Protein AF-A0A1E5PHD8-F1 (afdb_monomer_lite)

Organism: NCBI:txid285458

Secondary structure (DSSP, 8-state):
--------------PPPPP-------------HHHHHHHHHHHHHHHHHSPPPP-SSS-EEEEETTTEEEEEEE-TTS-TT-SSEEEEEE-TTT--B-SS-EEE-GGGEEEE--GGGGGGSTTTTT-PPPTT---SSPPPS------------

Foldseek 3Di:
DDDDDDDDDDDDPDDDDDDPPDDDPPPPPPCDPVNVVVVLVVVLVVCQVDPAAQQLDAWFFFDAPDQATFTWAFDPPDDSPDAQTWTFTAQPPPRHTLDDTARAGPLRGSHHDDPSNNCRHCVVVVHRRDPPDHRNDHDPPDPPDPPDPDDDD

pLDDT: mean 79.25, std 20.1, range [32.31, 98.06]

Structure (mmCIF, N/CA/C/O backbone):
data_AF-A0A1E5PHD8-F1
#
_entry.id   AF-A0A1E5PHD8-F1
#
loop_
_atom_site.group_PDB
_atom_site.id
_atom_site.type_symbol
_atom_site.label_atom_id
_atom_site.label_alt_id
_atom_site.label_comp_id
_atom_site.label_asym_id
_atom_site.label_entity_id
_atom_site.label_seq_id
_atom_site.pdbx_PDB_ins_code
_atom_site.Cartn_x
_atom_site.Cartn_y
_atom_site.Cartn_z
_atom_site.occupancy
_atom_site.B_i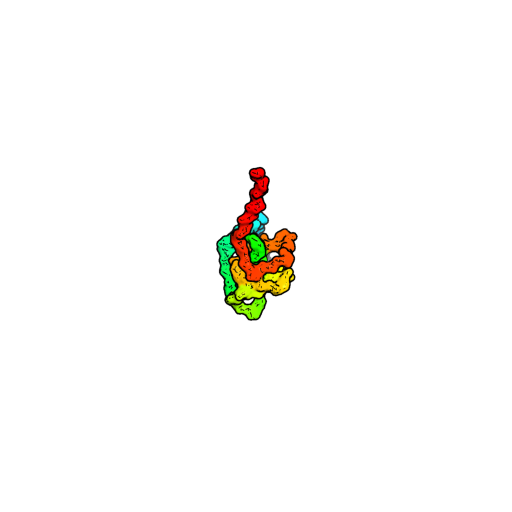so_or_equiv
_atom_site.auth_seq_id
_atom_site.auth_comp_id
_atom_site.auth_asym_id
_atom_site.auth_atom_id
_atom_site.pdbx_PDB_model_num
ATOM 1 N N . MET A 1 1 ? 60.946 84.237 -23.257 1.00 32.31 1 MET A N 1
ATOM 2 C CA . MET A 1 1 ? 60.895 84.782 -21.877 1.00 32.31 1 MET A CA 1
ATOM 3 C C . MET A 1 1 ? 59.443 84.711 -21.398 1.00 32.31 1 MET A C 1
ATOM 5 O O . MET A 1 1 ? 58.617 85.071 -22.224 1.00 32.31 1 MET A O 1
ATOM 9 N N . PRO A 1 2 ? 59.081 84.382 -20.139 1.00 50.69 2 PRO A N 1
ATOM 10 C CA . PRO A 1 2 ? 59.754 83.591 -19.100 1.00 50.69 2 PRO A CA 1
ATOM 11 C C . PRO A 1 2 ? 58.831 82.556 -18.368 1.00 50.69 2 PRO A C 1
ATOM 13 O O . PRO A 1 2 ? 57.614 82.623 -18.431 1.00 50.69 2 PRO A O 1
ATOM 16 N N . ARG A 1 3 ? 59.481 81.632 -17.639 1.00 42.28 3 ARG A N 1
ATOM 17 C CA . ARG A 1 3 ? 59.224 81.130 -16.261 1.00 42.28 3 ARG A CA 1
ATOM 18 C C . ARG A 1 3 ? 57.816 80.705 -15.783 1.00 42.28 3 ARG A C 1
ATOM 20 O O . ARG A 1 3 ? 56.957 81.543 -15.560 1.00 42.28 3 ARG A O 1
ATOM 27 N N . GLY A 1 4 ? 57.776 79.480 -15.242 1.00 34.88 4 GLY A N 1
ATOM 28 C CA . GLY A 1 4 ? 57.583 79.303 -13.792 1.00 34.88 4 GLY A CA 1
ATOM 29 C C . GLY A 1 4 ? 56.432 78.397 -13.343 1.00 34.88 4 GLY A C 1
ATOM 30 O O . GLY A 1 4 ? 55.321 78.514 -13.837 1.00 34.88 4 GLY A O 1
ATOM 31 N N . GLY A 1 5 ? 56.698 77.571 -12.322 1.00 40.06 5 GLY A N 1
ATOM 32 C CA . GLY A 1 5 ? 55.678 77.190 -11.336 1.00 40.06 5 GLY A CA 1
ATOM 33 C C . GLY A 1 5 ? 55.472 75.697 -11.091 1.00 40.06 5 GLY A C 1
ATOM 34 O O . GLY A 1 5 ? 54.541 75.109 -11.623 1.00 40.06 5 GLY A O 1
ATOM 35 N N . LEU A 1 6 ? 56.288 75.115 -10.205 1.00 48.03 6 LEU A N 1
ATOM 36 C CA . LEU A 1 6 ? 55.945 73.913 -9.435 1.00 48.03 6 LEU A CA 1
ATOM 37 C C . LEU A 1 6 ? 54.625 74.125 -8.672 1.00 48.03 6 LEU A C 1
ATOM 39 O O . LEU A 1 6 ? 54.549 75.071 -7.894 1.00 48.03 6 LEU A O 1
ATOM 43 N N . PHE A 1 7 ? 53.683 73.178 -8.748 1.00 46.06 7 PHE A N 1
ATOM 44 C CA . PHE A 1 7 ? 52.703 72.942 -7.681 1.00 46.06 7 PHE A CA 1
ATOM 45 C C . PHE A 1 7 ? 52.427 71.442 -7.477 1.00 46.06 7 PHE A C 1
ATOM 47 O O . PHE A 1 7 ? 51.765 70.782 -8.266 1.00 46.06 7 PHE A O 1
ATOM 54 N N . ARG A 1 8 ? 53.027 70.950 -6.388 1.00 50.59 8 ARG A N 1
ATOM 55 C CA . ARG A 1 8 ? 52.525 70.041 -5.343 1.00 50.59 8 ARG A CA 1
ATOM 56 C C . ARG A 1 8 ? 51.453 68.991 -5.698 1.00 50.59 8 ARG A C 1
ATOM 58 O O . ARG A 1 8 ? 50.316 69.315 -6.020 1.00 50.59 8 ARG A O 1
ATOM 65 N N . HIS A 1 9 ? 51.817 67.734 -5.428 1.00 45.31 9 HIS A N 1
ATOM 66 C CA . HIS A 1 9 ? 50.935 66.584 -5.223 1.00 45.31 9 HIS A CA 1
ATOM 67 C C . HIS A 1 9 ? 49.689 66.919 -4.383 1.00 45.31 9 HIS A C 1
ATOM 69 O O . HIS A 1 9 ? 49.815 67.367 -3.241 1.00 45.31 9 HIS A O 1
ATOM 75 N N . GLN A 1 10 ? 48.508 66.597 -4.916 1.00 50.25 10 GLN A N 1
ATOM 76 C CA . GLN A 1 10 ? 47.332 66.276 -4.113 1.00 50.25 10 GLN A CA 1
ATOM 77 C C . GLN A 1 10 ? 46.957 64.808 -4.311 1.00 50.2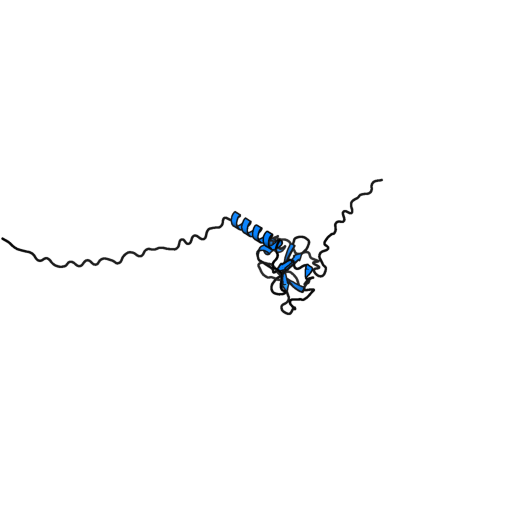5 10 GLN A C 1
ATOM 79 O O . GLN A 1 10 ? 46.849 64.296 -5.422 1.00 50.25 10 GLN A O 1
ATOM 84 N N . GLN A 1 11 ? 46.809 64.161 -3.167 1.00 52.34 11 GLN A N 1
ATOM 85 C CA . GLN A 1 11 ? 46.451 62.779 -2.936 1.00 52.34 11 GLN A CA 1
ATOM 86 C C . GLN A 1 11 ? 44.968 62.572 -3.258 1.00 52.34 11 GLN A C 1
ATOM 88 O O . GLN A 1 11 ? 44.116 63.191 -2.626 1.00 52.34 11 GLN A O 1
ATOM 93 N N . ILE A 1 12 ? 44.652 61.696 -4.213 1.00 46.88 12 ILE A N 1
ATOM 94 C CA . ILE A 1 12 ? 43.277 61.248 -4.452 1.00 46.88 12 ILE A CA 1
ATOM 95 C C . ILE A 1 12 ? 43.155 59.849 -3.852 1.00 46.88 12 ILE A C 1
ATOM 97 O O . ILE A 1 12 ? 43.572 58.856 -4.444 1.00 46.88 12 ILE A O 1
ATOM 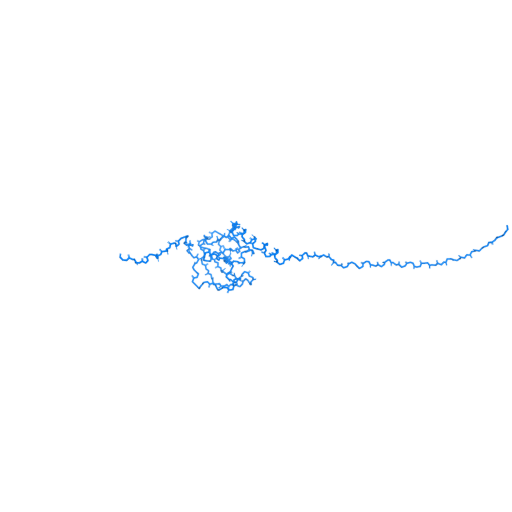101 N N . ALA A 1 13 ? 42.609 59.785 -2.640 1.00 49.41 13 ALA A N 1
ATOM 102 C CA . ALA A 1 13 ? 42.078 58.552 -2.084 1.00 49.41 13 ALA A CA 1
ATOM 103 C C . ALA A 1 13 ? 40.776 58.222 -2.832 1.00 49.41 13 ALA A C 1
ATOM 105 O O . ALA A 1 13 ? 39.704 58.711 -2.477 1.00 49.41 13 ALA A O 1
ATOM 106 N N . SER A 1 14 ? 40.873 57.429 -3.899 1.00 48.91 14 SER A N 1
ATOM 107 C CA . SER A 1 14 ? 39.700 56.879 -4.579 1.00 48.91 14 SER A CA 1
ATOM 108 C C . SER A 1 14 ? 39.217 55.642 -3.823 1.00 48.91 14 SER A C 1
ATOM 110 O O . SER A 1 14 ? 39.926 54.646 -3.704 1.00 48.91 14 SER A O 1
ATOM 112 N N . GLN A 1 15 ? 38.013 55.765 -3.269 1.00 55.44 15 GLN A N 1
ATOM 113 C CA . GLN A 1 15 ? 37.248 54.751 -2.540 1.00 55.44 15 GLN A CA 1
ATOM 114 C C . GLN A 1 15 ? 37.166 53.403 -3.289 1.00 55.44 15 GLN A C 1
ATOM 116 O O . GLN A 1 15 ? 37.105 53.401 -4.521 1.00 55.44 15 GLN A O 1
ATOM 121 N N . PRO A 1 16 ? 37.085 52.257 -2.582 1.00 53.06 16 PRO A N 1
ATOM 122 C CA . PRO A 1 16 ? 36.786 50.977 -3.220 1.00 53.06 16 PRO A CA 1
ATOM 123 C C . PRO A 1 16 ? 35.342 50.964 -3.763 1.00 53.06 16 PRO A C 1
ATOM 125 O O . PRO A 1 16 ? 34.454 51.574 -3.155 1.00 53.06 16 PRO A O 1
ATOM 128 N N . PRO A 1 17 ? 35.071 50.287 -4.896 1.00 50.47 17 PRO A N 1
ATOM 129 C CA . PRO A 1 17 ? 33.739 50.263 -5.485 1.00 50.47 17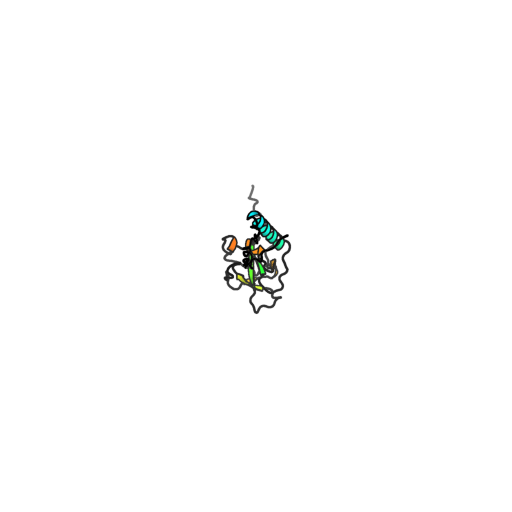 PRO A CA 1
ATOM 130 C C . PRO A 1 17 ? 32.734 49.569 -4.560 1.00 50.47 17 PRO A C 1
ATOM 132 O O . PRO A 1 17 ? 33.016 48.538 -3.949 1.00 50.47 17 PRO A O 1
ATOM 135 N N . ARG A 1 18 ? 31.545 50.176 -4.474 1.00 46.94 18 ARG A N 1
ATOM 136 C CA . ARG A 1 18 ? 30.378 49.688 -3.733 1.00 46.94 18 ARG A CA 1
ATOM 137 C C . ARG A 1 18 ? 30.095 48.238 -4.112 1.00 46.94 18 ARG A C 1
ATOM 139 O O . ARG A 1 18 ? 29.902 47.938 -5.287 1.00 46.94 18 ARG A O 1
ATOM 146 N N . GLY A 1 19 ? 30.043 47.374 -3.101 1.00 42.81 19 GLY A N 1
ATOM 147 C CA . GLY A 1 19 ? 29.578 46.005 -3.248 1.00 42.81 19 GLY A CA 1
ATOM 148 C C . GLY A 1 19 ? 28.215 45.982 -3.930 1.00 42.81 19 GLY A C 1
ATOM 149 O O . GLY A 1 19 ? 27.269 46.641 -3.496 1.00 42.81 19 GLY A O 1
ATOM 150 N N . THR A 1 20 ? 28.127 45.227 -5.016 1.00 50.50 20 THR A N 1
ATOM 151 C CA . THR A 1 20 ? 26.861 44.777 -5.574 1.00 50.50 20 THR A CA 1
ATOM 152 C C . THR A 1 20 ? 26.192 43.889 -4.531 1.00 50.50 20 THR A C 1
ATOM 154 O O . THR A 1 20 ? 26.561 42.731 -4.350 1.00 50.50 20 THR A O 1
ATOM 157 N N . HIS A 1 21 ? 25.220 44.446 -3.814 1.00 48.44 21 HIS A N 1
ATOM 158 C CA . HIS A 1 21 ? 24.199 43.658 -3.140 1.00 48.44 21 HIS A CA 1
ATOM 159 C C . HIS A 1 21 ? 23.367 42.968 -4.232 1.00 48.44 21 HIS A C 1
ATOM 161 O O . HIS A 1 21 ? 22.430 43.552 -4.769 1.00 48.44 21 HIS A O 1
ATOM 167 N N . SER A 1 22 ? 23.729 41.739 -4.584 1.00 50.44 22 SER A N 1
ATOM 168 C CA . SER A 1 22 ? 22.843 40.810 -5.285 1.00 50.44 22 SER A CA 1
ATOM 169 C C . SER A 1 22 ? 22.424 39.748 -4.275 1.00 50.44 22 SER A C 1
ATOM 171 O O . SER A 1 22 ? 23.176 38.823 -3.983 1.00 50.44 22 SER A O 1
ATOM 173 N N . LEU A 1 23 ? 21.250 39.947 -3.675 1.00 53.50 23 LEU A N 1
ATOM 174 C CA . LEU A 1 23 ? 20.497 38.883 -3.008 1.00 53.50 23 LEU A CA 1
ATOM 175 C C . LEU A 1 23 ? 19.724 38.070 -4.071 1.00 53.50 23 LEU A C 1
ATOM 177 O O . LEU A 1 23 ? 19.551 38.561 -5.189 1.00 53.50 23 LEU A O 1
ATOM 181 N N . PRO A 1 24 ? 19.327 36.822 -3.766 1.00 50.91 24 PRO A N 1
ATOM 182 C CA . PRO A 1 24 ? 19.093 35.790 -4.765 1.00 50.91 24 PRO A CA 1
ATOM 183 C C . PRO A 1 24 ? 17.644 35.809 -5.260 1.00 50.91 24 PRO A C 1
ATOM 185 O O . PRO A 1 24 ? 16.715 35.648 -4.478 1.00 50.91 24 PRO A O 1
ATOM 188 N N . GLU A 1 25 ? 17.450 35.934 -6.567 1.00 52.25 25 GLU A N 1
ATOM 189 C CA . GLU A 1 25 ? 16.181 35.613 -7.232 1.00 52.25 25 GLU A CA 1
ATOM 190 C C . GLU A 1 25 ? 16.352 34.268 -7.950 1.00 52.25 25 GLU A C 1
ATOM 192 O O . GLU A 1 25 ? 16.289 34.170 -9.173 1.00 52.25 25 GLU A O 1
ATOM 197 N N . GLU A 1 26 ? 16.600 33.200 -7.187 1.00 50.00 26 GLU A N 1
ATOM 198 C CA . GLU A 1 26 ? 16.259 31.864 -7.678 1.00 50.00 26 GLU A CA 1
ATOM 199 C C . GLU A 1 26 ? 14.758 31.680 -7.476 1.00 50.00 26 GLU A C 1
ATOM 201 O O . GLU A 1 26 ? 14.287 31.093 -6.497 1.00 50.00 26 GLU A O 1
ATOM 206 N N . GLY A 1 27 ? 14.001 32.259 -8.411 1.00 47.56 27 GLY A N 1
ATOM 207 C CA . GLY A 1 27 ? 12.585 31.998 -8.582 1.00 47.56 27 GLY A CA 1
ATOM 208 C C . GLY A 1 27 ? 12.385 30.507 -8.811 1.00 47.56 27 GLY A C 1
ATOM 209 O O . GLY A 1 27 ? 12.440 30.026 -9.941 1.00 47.56 27 GLY A O 1
ATOM 210 N N . HIS A 1 28 ? 12.144 29.768 -7.731 1.00 58.41 28 HIS A N 1
ATOM 211 C CA . HIS A 1 28 ? 11.497 28.472 -7.820 1.00 58.41 28 HIS A CA 1
ATOM 212 C C . HIS A 1 28 ? 10.197 28.713 -8.585 1.00 58.41 28 HIS A C 1
ATOM 214 O O . HIS A 1 28 ? 9.383 29.518 -8.115 1.00 58.41 28 HIS A O 1
ATOM 220 N N . PRO A 1 29 ? 9.977 28.096 -9.762 1.00 60.66 29 PRO A N 1
ATOM 221 C CA . PRO A 1 29 ? 8.708 28.267 -10.434 1.00 60.66 29 PRO A CA 1
ATOM 222 C C . PRO A 1 29 ? 7.644 27.757 -9.468 1.00 60.66 29 PRO A C 1
ATOM 224 O O . PRO A 1 29 ? 7.616 26.567 -9.147 1.00 60.66 29 PRO A O 1
ATOM 227 N N . MET A 1 30 ? 6.789 28.662 -8.980 1.00 58.72 30 MET A N 1
ATOM 228 C CA . MET A 1 30 ? 5.525 28.278 -8.373 1.00 58.72 30 MET A CA 1
ATOM 229 C C . MET A 1 30 ? 4.769 27.525 -9.457 1.00 58.72 30 MET A C 1
ATOM 231 O O . MET A 1 30 ? 4.116 28.122 -10.314 1.00 58.72 30 MET A O 1
ATOM 235 N N . GLN A 1 31 ? 4.932 26.204 -9.480 1.00 63.53 31 GLN A N 1
ATOM 236 C CA . GLN A 1 31 ? 4.106 25.344 -10.300 1.00 63.53 31 GLN A CA 1
ATOM 237 C C . GLN A 1 31 ? 2.670 25.678 -9.919 1.00 63.53 31 GLN A C 1
ATOM 239 O O . GLN A 1 31 ? 2.312 25.659 -8.740 1.00 63.53 31 GLN A O 1
ATOM 244 N N . SER A 1 32 ? 1.866 26.075 -10.904 1.00 82.12 32 SER A N 1
ATOM 245 C CA . SER A 1 32 ? 0.482 26.416 -10.623 1.00 82.12 32 SER A CA 1
ATOM 246 C C . SER A 1 32 ? -0.199 25.200 -9.978 1.00 82.12 32 SER A C 1
ATOM 248 O O . SER A 1 32 ? 0.059 24.063 -10.394 1.00 82.12 32 SER A O 1
ATOM 250 N N . PRO A 1 33 ? -1.079 25.396 -8.979 1.00 79.38 33 PRO A N 1
ATOM 251 C CA . PRO A 1 33 ? -1.740 24.284 -8.295 1.00 79.38 33 PRO A CA 1
ATOM 252 C C . PRO A 1 33 ? -2.427 23.295 -9.254 1.00 79.38 33 PRO A C 1
ATOM 254 O O . PRO A 1 33 ? -2.465 22.0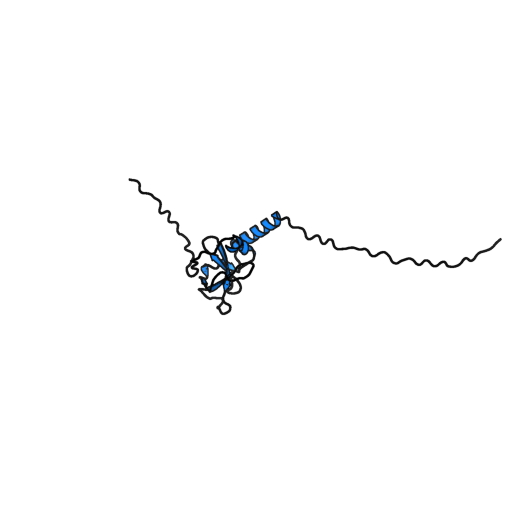92 -9.002 1.00 79.38 33 PRO A O 1
ATOM 257 N N . SER A 1 34 ? -2.916 23.779 -10.403 1.00 82.94 34 SER A N 1
ATOM 258 C CA . SER A 1 34 ? -3.504 22.953 -11.463 1.00 82.94 34 SER A CA 1
ATOM 259 C C . SER A 1 34 ? -2.486 22.069 -12.198 1.00 82.94 34 SER A C 1
ATOM 261 O O . SER A 1 34 ? -2.790 20.910 -12.496 1.00 82.94 34 SER A O 1
ATOM 263 N N . LEU A 1 35 ? -1.275 22.568 -12.468 1.00 85.81 35 LEU A N 1
ATOM 264 C CA . LEU A 1 35 ? -0.193 21.773 -13.057 1.00 85.81 35 LEU A CA 1
ATOM 265 C C . LEU A 1 35 ? 0.294 20.703 -12.076 1.00 85.81 35 LEU A C 1
ATOM 267 O O . LEU A 1 35 ? 0.472 19.552 -12.474 1.00 85.81 35 LEU A O 1
ATOM 271 N N . GLN A 1 36 ? 0.424 21.050 -10.792 1.00 86.62 36 GLN A N 1
ATOM 272 C CA . GLN A 1 36 ? 0.792 20.093 -9.748 1.00 86.62 36 GLN A CA 1
ATOM 273 C C . GLN A 1 36 ? -0.252 18.973 -9.627 1.00 86.62 36 GLN A C 1
ATOM 275 O O . GLN A 1 36 ? 0.103 17.794 -9.621 1.00 86.62 36 GLN A O 1
ATOM 280 N N . PHE A 1 37 ? -1.544 19.316 -9.600 1.00 87.38 37 PHE A N 1
ATOM 281 C CA . PHE A 1 37 ? -2.623 18.325 -9.575 1.00 87.38 37 PHE A CA 1
ATOM 282 C C . PHE A 1 37 ? -2.571 17.384 -10.785 1.00 87.38 37 PHE A C 1
ATOM 284 O O . PHE A 1 37 ? -2.632 16.164 -10.629 1.00 87.38 37 PHE A O 1
ATOM 291 N N . THR A 1 38 ? -2.400 17.941 -11.987 1.00 90.94 38 THR A N 1
ATOM 292 C CA . THR A 1 38 ? -2.327 17.157 -13.229 1.00 90.94 38 THR A CA 1
ATOM 293 C C . THR A 1 38 ? -1.138 16.196 -13.215 1.00 90.94 38 THR A C 1
ATOM 295 O O . THR A 1 38 ? -1.281 15.032 -13.598 1.00 90.94 38 THR A O 1
ATOM 298 N N . ALA A 1 39 ? 0.022 16.643 -12.725 1.00 91.81 39 ALA A N 1
ATOM 299 C CA . ALA A 1 39 ? 1.208 15.804 -12.588 1.00 91.81 39 ALA A CA 1
ATOM 300 C C . ALA A 1 39 ? 0.984 14.652 -11.595 1.00 91.81 39 ALA A C 1
ATOM 302 O O . ALA A 1 39 ? 1.260 13.498 -11.926 1.00 91.81 39 ALA A O 1
ATOM 303 N N . MET A 1 40 ? 0.418 14.936 -10.416 1.00 89.00 40 MET A N 1
ATOM 304 C CA . MET A 1 40 ? 0.120 13.913 -9.406 1.00 89.00 40 MET A CA 1
ATOM 305 C C . MET A 1 40 ? -0.887 12.875 -9.917 1.00 89.00 40 MET A C 1
ATOM 307 O O . MET A 1 40 ? -0.673 11.672 -9.762 1.00 89.00 40 MET A O 1
ATOM 311 N N . LEU A 1 41 ? -1.961 13.323 -10.575 1.00 90.00 41 LEU A N 1
ATOM 312 C CA . LEU A 1 41 ? -2.964 12.434 -11.159 1.00 90.00 41 LEU A CA 1
ATOM 313 C C . LEU A 1 41 ? -2.349 11.541 -12.246 1.00 90.00 41 LEU A C 1
ATOM 315 O O . LEU A 1 41 ? -2.581 10.333 -12.264 1.00 90.00 41 LEU A O 1
ATOM 319 N N . THR A 1 42 ? -1.528 12.119 -13.124 1.00 94.00 42 THR A N 1
ATOM 320 C CA . THR A 1 42 ? -0.848 11.384 -14.201 1.00 94.00 42 THR A CA 1
ATOM 321 C C . THR A 1 42 ? 0.122 10.346 -13.644 1.00 94.00 42 THR A C 1
ATOM 323 O O . THR A 1 42 ? 0.133 9.203 -14.105 1.00 94.00 42 THR A O 1
ATOM 326 N N . ALA A 1 43 ? 0.898 10.708 -12.619 1.00 93.44 43 ALA A N 1
ATOM 327 C CA . ALA A 1 43 ? 1.800 9.787 -11.939 1.00 93.44 43 ALA A CA 1
ATOM 328 C C . ALA A 1 43 ? 1.033 8.618 -11.300 1.00 93.44 43 ALA A C 1
ATOM 330 O O . ALA A 1 43 ? 1.427 7.464 -11.459 1.00 93.44 43 ALA A O 1
ATOM 331 N N . MET A 1 44 ? -0.099 8.897 -10.648 1.00 93.81 44 MET A N 1
ATOM 332 C CA . MET A 1 44 ? -0.944 7.875 -10.025 1.00 93.81 44 MET A CA 1
ATOM 333 C C . MET A 1 44 ? -1.558 6.929 -11.064 1.00 93.81 44 MET A C 1
ATOM 335 O O . MET A 1 44 ? -1.494 5.710 -10.896 1.00 93.81 44 MET A O 1
ATOM 339 N N . LEU A 1 45 ? -2.081 7.454 -12.177 1.00 93.56 45 LEU A N 1
ATOM 340 C CA . LEU A 1 45 ? -2.603 6.627 -13.272 1.00 93.56 45 LEU A CA 1
ATOM 341 C C . LEU A 1 45 ? -1.506 5.760 -13.900 1.00 93.56 45 LEU A C 1
ATOM 343 O O . LEU A 1 45 ? -1.731 4.577 -14.152 1.00 93.56 45 LEU A O 1
ATOM 347 N N . THR A 1 46 ? -0.316 6.326 -14.102 1.00 94.31 46 THR A N 1
ATOM 348 C CA . THR A 1 46 ? 0.842 5.606 -14.649 1.00 94.31 46 THR A CA 1
ATOM 349 C C . THR A 1 46 ? 1.265 4.470 -13.724 1.00 94.31 46 THR A C 1
ATOM 351 O O . THR A 1 46 ? 1.417 3.338 -14.183 1.00 94.31 46 THR A O 1
ATOM 354 N N . ALA A 1 47 ? 1.385 4.742 -12.421 1.00 92.88 47 ALA A N 1
ATOM 355 C CA . ALA A 1 47 ? 1.734 3.738 -11.422 1.00 92.88 47 ALA A CA 1
ATOM 356 C C . ALA A 1 47 ? 0.715 2.588 -11.414 1.00 92.88 47 ALA A C 1
ATOM 358 O O . ALA A 1 47 ? 1.105 1.426 -11.459 1.00 92.88 47 ALA A O 1
ATOM 359 N N . ARG A 1 48 ? -0.591 2.892 -11.475 1.00 92.12 48 ARG A N 1
ATOM 360 C CA . ARG A 1 48 ? -1.644 1.862 -11.538 1.00 92.12 48 ARG A CA 1
ATOM 361 C C . ARG A 1 48 ? -1.592 1.004 -12.804 1.00 92.12 48 ARG A C 1
ATOM 363 O O . ARG A 1 48 ? -1.910 -0.182 -12.749 1.00 92.12 48 ARG A O 1
ATOM 370 N N . GLN A 1 49 ? -1.274 1.603 -13.951 1.00 93.19 49 GLN A N 1
ATOM 371 C CA . GLN A 1 49 ? -1.240 0.896 -15.236 1.00 93.19 49 GLN A CA 1
ATOM 372 C C . GLN A 1 49 ? 0.002 0.016 -15.377 1.00 93.19 49 GLN A C 1
ATOM 374 O O . GLN A 1 49 ? -0.080 -1.086 -15.915 1.00 93.19 49 GLN A O 1
ATOM 379 N N . LYS A 1 50 ? 1.148 0.500 -14.894 1.00 93.75 50 LYS A N 1
ATOM 380 C CA . LYS A 1 50 ? 2.430 -0.194 -14.972 1.00 93.75 50 LYS A CA 1
ATOM 381 C C . LYS A 1 50 ? 3.072 -0.247 -13.583 1.00 93.75 50 LYS A C 1
ATOM 383 O O . LYS A 1 50 ? 4.045 0.471 -13.337 1.00 93.75 50 LYS A O 1
ATOM 388 N N . PRO A 1 51 ? 2.534 -1.076 -12.671 1.00 94.75 51 PRO A N 1
ATOM 389 C CA . PRO A 1 51 ? 3.077 -1.180 -11.328 1.00 94.75 51 PRO A CA 1
ATOM 390 C C . PRO A 1 51 ? 4.510 -1.707 -11.378 1.00 94.75 51 PRO A C 1
ATOM 392 O O . PRO A 1 51 ? 4.809 -2.681 -12.074 1.00 94.75 51 PRO A O 1
ATOM 395 N N . ALA A 1 52 ? 5.403 -1.074 -10.617 1.00 94.94 52 ALA A N 1
ATOM 396 C CA . ALA A 1 52 ? 6.728 -1.629 -10.385 1.00 94.94 52 ALA A CA 1
ATOM 397 C C . ALA A 1 52 ? 6.584 -2.974 -9.647 1.00 94.94 52 ALA A C 1
ATOM 399 O O . ALA A 1 52 ? 5.820 -3.047 -8.677 1.00 94.94 52 ALA A O 1
ATOM 400 N N . PRO A 1 53 ? 7.283 -4.040 -10.076 1.00 95.06 53 PRO A N 1
ATOM 401 C CA . PRO A 1 53 ? 7.185 -5.333 -9.416 1.00 95.06 53 PRO A CA 1
ATOM 402 C C . PRO A 1 53 ? 7.688 -5.224 -7.975 1.00 95.06 53 PRO A C 1
ATOM 404 O O . PRO A 1 53 ? 8.724 -4.616 -7.711 1.00 95.06 53 PRO A O 1
ATOM 407 N N . TRP A 1 54 ? 6.955 -5.824 -7.041 1.00 96.38 54 TRP A N 1
ATOM 408 C CA . TRP A 1 54 ? 7.406 -5.926 -5.659 1.00 96.38 54 TRP A CA 1
ATOM 409 C C . TRP A 1 54 ? 8.310 -7.149 -5.489 1.00 96.38 54 TRP A C 1
ATOM 411 O O . TRP A 1 54 ? 7.938 -8.267 -5.849 1.00 96.38 54 TRP A O 1
ATOM 421 N N . THR A 1 55 ? 9.504 -6.938 -4.939 1.00 93.69 55 THR A N 1
ATOM 422 C CA . THR A 1 55 ? 10.574 -7.948 -4.875 1.00 93.69 55 THR A CA 1
ATOM 423 C C . THR A 1 55 ? 10.587 -8.753 -3.577 1.00 93.69 55 THR A C 1
ATOM 425 O O . THR A 1 55 ? 11.486 -9.562 -3.378 1.00 93.69 55 THR A O 1
ATOM 428 N N . GLY A 1 56 ? 9.610 -8.547 -2.689 1.00 93.06 56 GLY A N 1
ATOM 429 C CA . GLY A 1 56 ? 9.628 -9.119 -1.340 1.00 93.06 56 GLY A CA 1
ATOM 430 C C . GLY A 1 56 ? 10.252 -8.210 -0.279 1.00 93.06 56 GLY A C 1
ATOM 431 O O . GLY A 1 56 ? 10.235 -8.550 0.899 1.00 93.06 56 GLY A O 1
ATOM 432 N N . HIS A 1 57 ? 10.781 -7.054 -0.684 1.00 91.38 57 HIS A N 1
ATOM 433 C CA . HIS A 1 57 ? 11.425 -6.083 0.194 1.00 91.38 57 HIS A CA 1
ATOM 434 C C . HIS A 1 57 ? 10.771 -4.708 0.088 1.00 91.38 57 HIS A C 1
ATOM 436 O O . HIS A 1 57 ? 10.258 -4.329 -0.966 1.00 91.38 57 HIS A O 1
ATOM 442 N N . GLY A 1 58 ? 10.846 -3.949 1.183 1.00 95.00 58 GLY A N 1
ATOM 443 C CA . GLY A 1 58 ? 10.208 -2.642 1.291 1.00 95.00 58 GLY A CA 1
ATOM 444 C C . GLY A 1 58 ? 8.683 -2.732 1.305 1.00 95.00 58 GLY A C 1
ATOM 445 O O . GLY A 1 58 ? 8.095 -3.815 1.242 1.00 95.00 58 GLY A O 1
ATOM 446 N N . ASP A 1 59 ? 8.045 -1.570 1.390 1.00 97.75 59 ASP A N 1
ATOM 447 C CA . ASP A 1 59 ? 6.592 -1.494 1.468 1.00 97.75 59 ASP A CA 1
ATOM 448 C C . ASP A 1 59 ? 5.943 -1.893 0.128 1.00 97.75 59 ASP A C 1
ATOM 450 O O . ASP A 1 59 ? 6.452 -1.619 -0.964 1.00 97.75 59 ASP A O 1
ATOM 454 N N . ALA A 1 60 ? 4.791 -2.546 0.216 1.00 97.44 60 ALA A N 1
ATOM 455 C CA . ALA A 1 60 ? 3.997 -3.031 -0.901 1.00 97.44 60 ALA A CA 1
ATOM 456 C C . ALA A 1 60 ? 2.706 -2.214 -1.050 1.00 97.44 60 ALA A C 1
ATOM 458 O O . ALA A 1 60 ? 2.124 -1.757 -0.068 1.00 97.44 60 ALA A O 1
ATOM 459 N N . ALA A 1 61 ? 2.220 -2.071 -2.281 1.00 97.81 61 ALA A N 1
ATOM 460 C CA . ALA A 1 61 ? 0.870 -1.592 -2.553 1.00 97.81 61 ALA A CA 1
ATOM 461 C C . ALA A 1 61 ? -0.102 -2.780 -2.538 1.00 97.81 61 ALA A C 1
ATOM 463 O O . ALA A 1 61 ? -0.072 -3.626 -3.434 1.00 97.81 61 ALA A O 1
ATOM 464 N N . VAL A 1 62 ? -0.959 -2.852 -1.522 1.00 97.12 62 VAL A N 1
ATOM 465 C CA . VAL A 1 62 ? -1.875 -3.975 -1.277 1.00 97.12 62 VAL A CA 1
ATOM 466 C C . VAL A 1 62 ? -3.287 -3.612 -1.719 1.00 97.12 62 VAL A C 1
ATOM 468 O O . VAL A 1 62 ? -3.804 -2.566 -1.338 1.00 97.12 62 VAL A O 1
ATOM 471 N N . ARG A 1 63 ? -3.937 -4.473 -2.507 1.00 95.44 63 ARG A N 1
ATOM 472 C CA . ARG A 1 63 ? -5.330 -4.280 -2.938 1.00 95.44 63 ARG A CA 1
ATOM 473 C C . ARG A 1 63 ? -6.308 -4.529 -1.795 1.00 95.44 63 ARG A C 1
ATOM 475 O O . ARG A 1 63 ? -6.384 -5.645 -1.281 1.00 95.44 63 ARG A O 1
ATOM 482 N N . ILE A 1 64 ? -7.104 -3.510 -1.474 1.00 91.44 64 ILE A N 1
ATOM 483 C CA . ILE A 1 64 ? -8.225 -3.581 -0.531 1.00 91.44 64 ILE A CA 1
ATOM 484 C C . ILE A 1 64 ? -9.522 -3.284 -1.293 1.00 91.44 64 ILE A C 1
ATOM 486 O O . ILE A 1 64 ? -9.755 -2.163 -1.755 1.00 91.44 64 ILE A O 1
ATOM 490 N N . GLY A 1 65 ? -10.362 -4.309 -1.451 1.00 83.50 65 GLY A N 1
ATOM 491 C CA . GLY A 1 65 ? -11.562 -4.239 -2.289 1.00 83.50 65 GLY A CA 1
ATOM 492 C C . GLY A 1 65 ? -11.241 -4.060 -3.780 1.00 83.50 65 GLY A C 1
ATOM 493 O O . GLY A 1 65 ? -10.159 -4.407 -4.248 1.00 83.50 65 GLY A O 1
ATOM 494 N N . GLU A 1 66 ? -12.190 -3.517 -4.548 1.00 77.38 66 GLU A N 1
ATOM 495 C CA . GLU A 1 66 ? -12.061 -3.421 -6.012 1.00 77.38 66 GLU A CA 1
ATOM 496 C C . GLU A 1 66 ? -11.090 -2.330 -6.488 1.00 77.38 66 GLU A C 1
ATOM 498 O O . GLU A 1 66 ? -10.488 -2.448 -7.557 1.00 77.38 66 GLU A O 1
ATOM 503 N N . ARG A 1 67 ? -10.968 -1.223 -5.743 1.00 77.75 67 ARG A N 1
ATOM 504 C CA . ARG A 1 67 ? -10.272 -0.013 -6.225 1.00 77.75 67 ARG A CA 1
ATOM 505 C C . ARG A 1 67 ? -9.222 0.547 -5.270 1.00 77.75 67 ARG A C 1
ATOM 507 O O . ARG A 1 67 ? -8.367 1.306 -5.741 1.00 77.75 67 ARG A O 1
ATOM 514 N N . GLY A 1 68 ? -9.288 0.188 -3.988 1.00 88.50 68 GLY A N 1
ATOM 515 C CA . GLY A 1 68 ? -8.412 0.707 -2.942 1.00 88.50 68 GLY A CA 1
ATOM 516 C C . GLY A 1 68 ? -7.031 0.064 -2.968 1.00 88.50 68 GLY A C 1
ATOM 517 O O . GLY A 1 68 ? -6.898 -1.135 -3.226 1.00 88.50 68 GLY A O 1
ATOM 518 N N . LEU A 1 69 ? -6.011 0.876 -2.701 1.00 95.69 69 LEU A N 1
ATOM 519 C CA . LEU A 1 69 ? -4.654 0.412 -2.430 1.00 95.69 69 LEU A CA 1
ATOM 520 C C . LEU A 1 69 ? -4.222 0.942 -1.072 1.00 95.69 69 LEU A C 1
ATOM 522 O O . LEU A 1 69 ? -4.415 2.120 -0.802 1.00 95.69 69 LEU A O 1
ATOM 526 N N . GLU A 1 70 ? -3.590 0.095 -0.270 1.00 97.44 70 GLU A N 1
ATOM 527 C CA . GLU A 1 70 ? -2.998 0.481 1.009 1.00 97.44 70 GLU A CA 1
ATOM 528 C C . GLU A 1 70 ? -1.499 0.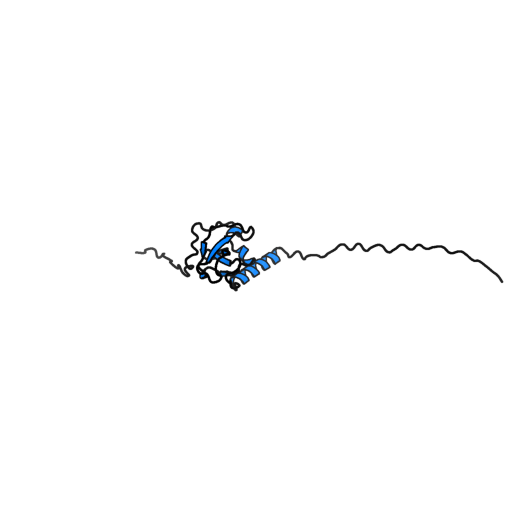205 1.030 1.00 97.44 70 GLU A C 1
ATOM 530 O O . GLU A 1 70 ? -1.008 -0.700 0.347 1.00 97.44 70 GLU A O 1
ATOM 535 N N . ARG A 1 71 ? -0.772 0.991 1.827 1.00 98.06 71 ARG A N 1
ATOM 536 C CA . ARG A 1 71 ? 0.654 0.778 2.085 1.00 98.06 71 ARG A CA 1
ATOM 537 C C . ARG A 1 71 ? 0.789 -0.365 3.086 1.00 98.06 71 ARG A C 1
ATOM 539 O O . ARG A 1 71 ? 0.426 -0.225 4.250 1.00 98.06 71 ARG A O 1
ATOM 546 N N . GLY A 1 72 ? 1.280 -1.509 2.624 1.00 97.69 72 GLY A N 1
ATOM 547 C CA . GLY A 1 72 ? 1.566 -2.672 3.457 1.00 97.69 72 GLY A CA 1
ATOM 548 C C . GLY A 1 72 ? 3.055 -2.770 3.757 1.00 97.69 72 GLY A C 1
ATOM 549 O O . GLY A 1 72 ? 3.858 -2.808 2.829 1.00 97.69 72 GLY A O 1
ATOM 550 N N . ARG A 1 73 ? 3.426 -2.850 5.033 1.00 97.62 73 ARG A N 1
ATOM 551 C CA . ARG A 1 73 ? 4.804 -3.082 5.473 1.00 97.62 73 ARG A CA 1
ATOM 552 C C . ARG A 1 73 ? 4.986 -4.555 5.850 1.00 97.62 73 ARG A C 1
ATOM 554 O O . ARG A 1 73 ? 4.358 -4.997 6.815 1.00 97.62 73 ARG A O 1
ATOM 561 N N . PRO A 1 74 ? 5.799 -5.327 5.109 1.00 97.00 74 PRO A N 1
ATOM 562 C CA . PRO A 1 74 ? 6.119 -6.707 5.465 1.00 97.00 74 PRO A CA 1
ATOM 563 C C . PRO A 1 74 ? 6.823 -6.787 6.819 1.00 97.00 74 PRO A C 1
ATOM 565 O O . PRO A 1 74 ? 7.539 -5.859 7.202 1.00 97.00 74 PRO A O 1
ATOM 568 N N . LEU A 1 75 ? 6.663 -7.911 7.519 1.00 95.38 75 LEU A N 1
ATOM 569 C CA . LEU A 1 75 ? 7.452 -8.159 8.726 1.00 95.38 75 LEU A CA 1
ATOM 570 C C . LEU A 1 75 ? 8.950 -8.315 8.381 1.00 95.38 75 LEU A C 1
ATOM 572 O O . LEU A 1 75 ? 9.259 -8.953 7.369 1.00 95.38 75 LEU A O 1
ATOM 576 N N . PRO A 1 76 ? 9.877 -7.765 9.191 1.00 89.38 76 PRO A N 1
ATOM 577 C CA . PRO A 1 76 ? 11.311 -7.753 8.878 1.00 89.38 76 PRO A CA 1
ATOM 578 C C . PRO A 1 76 ? 11.932 -9.140 8.676 1.00 89.38 76 PRO A C 1
ATOM 580 O O . PRO A 1 76 ? 12.842 -9.301 7.868 1.00 89.38 76 PRO A O 1
ATOM 583 N N . GLU A 1 77 ? 11.445 -10.145 9.402 1.00 88.25 77 GLU A N 1
ATOM 584 C CA . GLU A 1 77 ? 12.000 -11.501 9.430 1.00 88.25 77 GLU A CA 1
ATOM 585 C C . GLU A 1 77 ? 11.452 -12.393 8.307 1.00 88.25 77 GLU A C 1
ATOM 587 O O . GLU A 1 77 ? 11.822 -13.563 8.182 1.00 88.25 77 GLU A O 1
ATOM 592 N N . GLN A 1 78 ? 10.541 -11.867 7.490 1.00 90.19 78 GLN A N 1
ATOM 593 C CA . GLN A 1 78 ? 9.887 -12.642 6.454 1.00 90.19 78 GLN A CA 1
ATOM 594 C C . GLN A 1 78 ? 10.785 -12.854 5.232 1.00 90.19 78 GLN A C 1
ATOM 596 O O . GLN A 1 78 ? 11.478 -11.951 4.766 1.00 90.19 78 GLN A O 1
ATOM 601 N N . ARG A 1 79 ? 10.714 -14.059 4.652 1.00 92.06 79 ARG A N 1
ATOM 602 C CA . ARG A 1 79 ? 11.399 -14.359 3.390 1.00 92.06 79 ARG A CA 1
ATOM 603 C C . ARG A 1 79 ? 10.797 -13.554 2.224 1.00 92.06 79 ARG A C 1
ATOM 605 O O . ARG A 1 79 ? 9.573 -13.422 2.160 1.00 92.06 79 ARG A O 1
ATOM 612 N N . PRO A 1 80 ? 11.602 -13.091 1.253 1.00 88.75 80 PRO A N 1
ATOM 613 C CA . PRO A 1 80 ? 11.107 -12.272 0.135 1.00 88.75 80 PRO A CA 1
ATOM 614 C C . PRO A 1 80 ? 10.072 -12.977 -0.760 1.00 88.75 80 PRO A C 1
ATOM 616 O O . PRO A 1 80 ? 9.211 -12.338 -1.376 1.00 88.75 80 PRO A O 1
ATOM 619 N N . ASP A 1 81 ? 10.141 -14.304 -0.829 1.00 90.19 81 ASP A N 1
ATOM 620 C CA . ASP A 1 81 ? 9.285 -15.194 -1.614 1.00 90.19 81 ASP A CA 1
ATOM 621 C C . ASP A 1 81 ? 8.104 -15.772 -0.816 1.00 90.19 81 ASP A C 1
ATOM 623 O O . ASP A 1 81 ? 7.382 -16.620 -1.331 1.00 90.19 81 ASP A O 1
ATOM 627 N N . ALA A 1 82 ? 7.877 -15.313 0.422 1.00 90.94 82 ALA A N 1
ATOM 628 C CA . ALA A 1 82 ? 6.771 -15.790 1.243 1.00 90.94 82 ALA A CA 1
ATOM 629 C C . ALA A 1 82 ? 5.407 -15.596 0.555 1.00 90.94 82 ALA A C 1
ATOM 631 O O . ALA A 1 82 ? 5.143 -14.561 -0.070 1.00 90.94 82 ALA A O 1
ATOM 632 N N . ASP A 1 83 ? 4.550 -16.605 0.710 1.00 91.56 83 ASP A N 1
ATOM 633 C CA . ASP A 1 83 ? 3.135 -16.577 0.359 1.00 91.56 83 ASP A CA 1
ATOM 634 C C . ASP A 1 83 ? 2.371 -17.507 1.328 1.00 91.56 83 ASP A C 1
ATOM 636 O O . ASP A 1 83 ? 2.682 -18.702 1.382 1.00 91.56 83 ASP A O 1
ATOM 640 N N . PRO A 1 84 ? 1.435 -16.992 2.146 1.00 93.38 84 PRO A N 1
ATOM 641 C CA . PRO A 1 84 ? 1.042 -15.588 2.259 1.00 93.38 84 PRO A CA 1
ATOM 642 C C . PRO A 1 84 ? 2.139 -14.699 2.868 1.00 93.38 84 PRO A C 1
ATOM 644 O O . PRO A 1 84 ? 2.951 -15.127 3.686 1.00 93.38 84 PRO A O 1
ATOM 647 N N . VAL A 1 85 ? 2.122 -13.425 2.485 1.00 95.88 85 VAL A N 1
ATOM 648 C CA . VAL A 1 85 ? 2.971 -12.351 3.007 1.00 95.88 85 VAL A CA 1
ATOM 649 C C . VAL A 1 85 ? 2.355 -11.821 4.303 1.00 95.88 85 VAL A C 1
ATOM 651 O O . VAL A 1 85 ? 1.306 -11.183 4.279 1.00 95.88 85 VAL A O 1
ATOM 654 N N . ALA A 1 86 ? 3.005 -12.043 5.440 1.00 96.25 86 ALA A N 1
ATOM 655 C CA . ALA A 1 86 ? 2.703 -11.363 6.693 1.00 96.25 86 ALA A CA 1
ATOM 656 C C . ALA A 1 86 ? 3.128 -9.889 6.609 1.00 96.25 86 ALA A C 1
ATOM 658 O O . ALA A 1 86 ? 4.292 -9.578 6.327 1.00 96.25 86 ALA A O 1
ATOM 659 N N . LEU A 1 87 ? 2.176 -8.985 6.825 1.00 97.00 87 LEU A N 1
ATOM 660 C CA . LEU A 1 87 ? 2.383 -7.539 6.763 1.00 97.00 87 LEU A CA 1
ATOM 661 C C . LEU A 1 87 ? 1.433 -6.792 7.700 1.00 97.00 87 LEU A C 1
ATOM 663 O O . LEU A 1 87 ? 0.416 -7.331 8.128 1.00 97.00 87 LEU A O 1
ATOM 667 N N . VAL A 1 88 ? 1.742 -5.530 7.978 1.00 96.94 88 VAL A N 1
ATOM 668 C CA . VAL A 1 88 ? 0.835 -4.575 8.631 1.00 96.94 88 VAL A CA 1
ATOM 669 C C . VAL A 1 88 ? 0.446 -3.489 7.633 1.00 96.94 88 VAL A C 1
ATOM 671 O O . VAL A 1 88 ? 1.288 -3.041 6.851 1.00 96.94 88 VAL A O 1
ATOM 674 N N . LEU A 1 89 ? -0.815 -3.054 7.628 1.00 97.06 89 LEU A N 1
ATOM 675 C CA . LEU A 1 89 ? -1.195 -1.856 6.878 1.00 97.06 89 LEU A CA 1
ATOM 676 C C . LEU A 1 89 ? -0.782 -0.627 7.685 1.00 97.06 89 LEU A C 1
ATOM 678 O O . LEU A 1 89 ? -1.026 -0.563 8.892 1.00 97.06 89 LEU A O 1
ATOM 682 N N . ILE A 1 90 ? -0.152 0.342 7.028 1.00 97.19 90 ILE A N 1
ATOM 683 C CA . ILE A 1 90 ? 0.337 1.571 7.654 1.00 97.19 90 ILE A CA 1
ATOM 684 C C . ILE A 1 90 ? -0.243 2.797 6.957 1.00 97.19 90 ILE A C 1
ATOM 686 O O . ILE A 1 90 ? -0.485 2.794 5.749 1.00 97.19 90 ILE A O 1
ATOM 690 N N . HIS A 1 91 ? -0.439 3.868 7.718 1.00 95.25 91 HIS A N 1
ATOM 691 C CA . HIS A 1 91 ? -0.834 5.151 7.157 1.00 95.25 91 HIS A CA 1
ATOM 692 C C . HIS A 1 91 ? 0.279 5.666 6.227 1.00 95.25 91 HIS A C 1
ATOM 694 O O . HIS A 1 91 ? 1.449 5.650 6.623 1.00 95.25 91 HIS A O 1
ATOM 700 N N . PRO A 1 92 ? -0.040 6.152 5.012 1.00 94.56 92 PRO A N 1
ATOM 701 C CA . PRO A 1 92 ? 0.979 6.533 4.037 1.00 94.56 92 PRO A CA 1
ATOM 702 C C . PRO A 1 92 ? 1.892 7.669 4.526 1.00 94.56 92 PRO A C 1
ATOM 704 O O . PRO A 1 92 ? 3.089 7.595 4.273 1.00 94.56 92 PRO A O 1
ATOM 707 N N . ASP A 1 93 ? 1.348 8.652 5.257 1.00 93.56 93 ASP A N 1
ATOM 708 C CA . ASP A 1 93 ? 2.100 9.826 5.751 1.00 93.56 93 ASP A CA 1
ATOM 709 C C . ASP A 1 93 ? 2.766 9.666 7.115 1.00 93.56 93 ASP A C 1
ATOM 711 O O . ASP A 1 93 ? 3.895 10.097 7.315 1.00 93.56 93 ASP A O 1
ATOM 715 N N . THR A 1 94 ? 2.043 9.116 8.090 1.00 94.56 94 THR A N 1
ATOM 716 C CA . THR A 1 94 ? 2.493 9.070 9.486 1.00 94.56 94 THR A CA 1
ATOM 717 C C . THR A 1 94 ? 3.220 7.772 9.815 1.00 94.56 94 THR A C 1
ATOM 719 O O . THR A 1 94 ? 3.759 7.640 10.908 1.00 94.56 94 THR A O 1
ATOM 722 N N . GLU A 1 95 ? 3.184 6.794 8.905 1.00 93.44 95 GLU A N 1
ATOM 723 C CA . GLU A 1 95 ? 3.683 5.427 9.090 1.00 93.44 95 GLU A CA 1
ATOM 724 C C . GLU A 1 95 ? 3.088 4.681 10.294 1.00 93.44 95 GLU A C 1
ATOM 726 O O . GLU A 1 95 ? 3.568 3.615 10.680 1.00 93.44 95 GLU A O 1
ATOM 731 N N . THR A 1 96 ? 2.014 5.207 10.883 1.00 94.56 96 THR A N 1
ATOM 732 C CA . THR A 1 96 ? 1.331 4.569 12.005 1.00 94.56 96 THR A CA 1
ATOM 733 C C . THR A 1 96 ? 0.636 3.303 11.529 1.00 94.56 96 THR A C 1
ATOM 735 O O . THR A 1 96 ? -0.066 3.328 10.515 1.00 94.56 96 THR A O 1
ATOM 738 N N . ALA A 1 97 ? 0.793 2.211 12.275 1.00 95.62 97 ALA A N 1
ATOM 739 C CA . ALA A 1 97 ? 0.068 0.977 12.010 1.00 95.62 97 ALA A CA 1
ATOM 740 C C . ALA A 1 97 ? -1.446 1.211 12.112 1.00 95.62 97 ALA A C 1
ATOM 742 O O . ALA A 1 97 ? -1.933 1.767 13.095 1.00 95.62 97 ALA A O 1
ATOM 743 N N . LEU A 1 98 ? -2.172 0.790 11.079 1.00 93.94 98 LEU A N 1
ATOM 744 C CA . LEU A 1 98 ? -3.634 0.835 11.006 1.00 93.94 98 LEU A CA 1
ATOM 745 C C . LEU A 1 98 ? -4.260 -0.505 11.400 1.00 93.94 98 LEU A C 1
ATOM 747 O O . LEU A 1 98 ? -5.431 -0.564 11.762 1.00 93.94 98 LEU A O 1
ATOM 751 N N . THR A 1 99 ? -3.484 -1.585 11.318 1.00 94.06 99 THR A N 1
ATOM 752 C CA . THR A 1 99 ? -3.921 -2.948 11.620 1.00 94.06 99 THR A CA 1
ATOM 753 C C . THR A 1 99 ? -2.869 -3.683 12.442 1.00 94.06 99 THR A C 1
ATOM 755 O O . THR A 1 99 ? -1.696 -3.305 12.468 1.00 94.06 99 THR A O 1
ATOM 758 N N . GLY A 1 100 ? -3.276 -4.796 13.056 1.00 93.88 100 GLY A N 1
ATOM 759 C CA . GLY A 1 100 ? -2.334 -5.851 13.427 1.00 93.88 100 GLY A CA 1
ATOM 760 C C . GLY A 1 100 ? -1.762 -6.560 12.193 1.00 93.88 100 GLY A C 1
ATOM 761 O O . GLY A 1 100 ? -2.016 -6.164 11.049 1.00 93.88 100 GLY A O 1
ATOM 762 N N . THR A 1 101 ? -0.997 -7.625 12.426 1.00 95.50 101 THR A N 1
ATOM 763 C CA . THR A 1 101 ? -0.454 -8.464 11.351 1.00 95.50 101 THR A CA 1
ATOM 764 C C . THR A 1 101 ? -1.581 -9.138 10.572 1.00 95.50 101 THR A C 1
ATOM 766 O O . THR A 1 101 ? -2.424 -9.822 11.147 1.00 95.50 101 THR A O 1
ATOM 769 N N . LEU A 1 102 ? -1.555 -8.973 9.253 1.00 95.06 102 LEU A N 1
ATOM 770 C CA . LEU A 1 102 ? -2.426 -9.635 8.293 1.00 95.06 102 LEU A CA 1
ATOM 771 C C . LEU A 1 102 ? -1.609 -10.618 7.455 1.00 95.06 102 LEU A C 1
ATOM 773 O O . LEU A 1 102 ? -0.456 -10.348 7.117 1.00 95.06 102 LEU A O 1
ATOM 777 N N . HIS A 1 103 ? -2.233 -11.725 7.060 1.00 95.25 103 HIS A N 1
ATOM 778 C CA . HIS A 1 103 ? -1.682 -12.642 6.067 1.00 95.25 103 HIS A CA 1
ATOM 779 C C . HIS A 1 103 ? -2.257 -12.291 4.695 1.00 95.25 103 HIS A C 1
ATOM 781 O O . HIS A 1 103 ? -3.447 -12.453 4.443 1.00 95.25 103 HIS A O 1
ATOM 787 N N . CYS A 1 104 ? -1.411 -11.757 3.821 1.00 95.38 104 CYS A N 1
ATOM 788 C CA . CYS A 1 104 ? -1.783 -11.256 2.507 1.00 95.38 104 CYS A CA 1
ATOM 789 C C . CYS A 1 104 ? -1.348 -12.236 1.420 1.00 95.38 104 CYS A C 1
ATOM 791 O O . CYS A 1 104 ? -0.153 -12.471 1.245 1.00 95.38 104 CYS A O 1
ATOM 793 N N . ALA A 1 105 ? -2.298 -12.785 0.666 1.00 94.44 105 ALA A N 1
ATOM 794 C CA . ALA A 1 105 ? -1.985 -13.552 -0.532 1.00 94.44 105 ALA A CA 1
ATOM 795 C C . ALA A 1 105 ? -1.161 -12.689 -1.496 1.00 94.44 105 ALA A C 1
ATOM 797 O O . ALA A 1 105 ? -1.517 -11.537 -1.776 1.00 94.44 105 ALA A O 1
ATOM 798 N N . ARG A 1 106 ? -0.076 -13.238 -2.049 1.00 93.50 106 ARG A N 1
ATOM 799 C CA . ARG A 1 106 ? 0.839 -12.472 -2.912 1.00 93.50 106 ARG A CA 1
ATOM 800 C C . ARG A 1 106 ? 0.139 -11.878 -4.140 1.00 93.50 106 ARG A C 1
ATOM 802 O O . ARG A 1 106 ? 0.522 -10.809 -4.607 1.00 93.50 106 ARG A O 1
ATOM 809 N N . THR A 1 107 ? -0.939 -12.502 -4.616 1.00 92.81 107 THR A N 1
ATOM 810 C CA . THR A 1 107 ? -1.779 -12.018 -5.727 1.00 92.81 107 THR A CA 1
ATOM 811 C C . THR A 1 107 ? -2.554 -10.730 -5.420 1.00 92.81 107 THR A C 1
ATOM 813 O O . THR A 1 107 ? -2.976 -10.018 -6.341 1.00 92.81 107 THR A O 1
ATOM 816 N N . ARG A 1 108 ? -2.699 -10.360 -4.140 1.00 94.31 108 ARG A N 1
ATOM 817 C CA . ARG A 1 108 ? -3.249 -9.060 -3.721 1.00 94.31 108 ARG A CA 1
ATOM 818 C C . ARG A 1 108 ? -2.235 -7.926 -3.756 1.00 94.31 108 ARG A C 1
ATOM 820 O O . ARG A 1 108 ? -2.639 -6.762 -3.707 1.00 94.31 108 ARG A O 1
ATOM 827 N N . ILE A 1 109 ? -0.946 -8.228 -3.877 1.00 95.56 109 ILE A N 1
ATOM 828 C CA . ILE A 1 109 ? 0.086 -7.208 -4.027 1.00 95.56 109 ILE A CA 1
ATOM 829 C C . ILE A 1 109 ? 0.026 -6.678 -5.455 1.00 95.56 109 ILE A C 1
ATOM 831 O O . ILE A 1 109 ? 0.263 -7.388 -6.429 1.00 95.56 109 ILE A O 1
ATOM 835 N N . HIS A 1 110 ? -0.327 -5.404 -5.581 1.00 96.25 110 HIS A N 1
ATOM 836 C CA . HIS A 1 110 ? -0.386 -4.726 -6.865 1.00 96.25 110 HIS A CA 1
ATOM 837 C C . HIS A 1 110 ? 1.011 -4.436 -7.424 1.00 96.25 110 HIS A C 1
ATOM 839 O O . HIS A 1 110 ? 1.201 -4.490 -8.635 1.00 96.25 110 HIS A O 1
ATOM 845 N N . GLY A 1 111 ? 1.968 -4.133 -6.545 1.00 96.81 111 GLY A N 1
ATOM 846 C CA . GLY A 1 111 ? 3.342 -3.776 -6.878 1.00 96.81 111 GLY A CA 1
ATOM 847 C C . GLY A 1 111 ? 4.069 -3.179 -5.675 1.00 96.81 111 GLY A C 1
ATOM 848 O O . GLY A 1 111 ? 3.535 -3.168 -4.563 1.00 96.81 111 GLY A O 1
ATOM 849 N N . ALA A 1 112 ? 5.289 -2.689 -5.887 1.00 97.56 112 ALA A N 1
ATOM 850 C CA . ALA A 1 112 ? 6.035 -1.966 -4.861 1.00 97.56 112 ALA A CA 1
ATOM 851 C C . ALA A 1 112 ? 5.315 -0.658 -4.510 1.00 97.56 112 ALA A C 1
ATOM 853 O O . ALA A 1 112 ? 4.757 -0.002 -5.394 1.00 97.56 112 ALA A O 1
ATOM 854 N N . TRP A 1 113 ? 5.314 -0.276 -3.233 1.00 97.75 113 TRP A N 1
ATOM 855 C CA . TRP A 1 113 ? 4.737 0.997 -2.820 1.00 97.75 113 TRP A CA 1
ATOM 856 C C . TRP A 1 113 ? 5.489 2.167 -3.466 1.00 97.75 113 TRP A C 1
ATOM 858 O O . TRP A 1 113 ? 6.717 2.191 -3.508 1.00 97.75 113 TRP A O 1
ATOM 868 N N . THR A 1 114 ? 4.739 3.151 -3.958 1.00 95.62 114 THR A N 1
ATOM 869 C CA . THR A 1 114 ? 5.268 4.409 -4.489 1.00 95.62 114 THR A CA 1
ATOM 870 C C . THR A 1 114 ? 4.347 5.546 -4.070 1.00 95.62 114 THR A C 1
ATOM 872 O O . THR A 1 114 ? 3.143 5.341 -3.900 1.00 95.62 114 THR A O 1
ATOM 875 N N . GLU A 1 115 ? 4.902 6.749 -3.937 1.00 94.88 115 GLU A N 1
ATOM 876 C CA . GLU A 1 115 ? 4.168 7.931 -3.474 1.00 94.88 115 GLU A CA 1
ATOM 877 C C . GLU A 1 115 ? 2.856 8.210 -4.235 1.00 94.88 115 GLU A C 1
ATOM 879 O O . GLU A 1 115 ? 1.853 8.522 -3.594 1.00 94.88 115 GLU A O 1
ATOM 884 N N . PRO A 1 116 ? 2.756 8.015 -5.567 1.00 94.44 116 PRO A N 1
ATOM 885 C CA . PRO A 1 116 ? 1.497 8.240 -6.274 1.00 94.44 116 PRO A CA 1
ATOM 886 C C . PRO A 1 116 ? 0.320 7.367 -5.802 1.00 94.44 116 PRO A C 1
ATOM 888 O O . PRO A 1 116 ? -0.835 7.757 -5.983 1.00 94.44 116 PRO A O 1
ATOM 891 N N . TYR A 1 117 ? 0.571 6.207 -5.179 1.00 95.38 117 TYR A N 1
ATOM 892 C CA . TYR A 1 117 ? -0.497 5.371 -4.617 1.00 95.38 117 TYR A CA 1
ATOM 893 C C . TYR A 1 117 ? -1.125 5.944 -3.352 1.00 95.38 117 TYR A C 1
ATOM 895 O O . TYR A 1 117 ? -2.244 5.557 -3.018 1.00 95.38 117 TYR A O 1
ATOM 903 N N . ARG A 1 118 ? -0.474 6.906 -2.690 1.00 94.69 118 ARG A N 1
ATOM 904 C CA . ARG A 1 118 ? -1.028 7.620 -1.537 1.00 94.69 118 ARG A CA 1
ATOM 905 C C . ARG A 1 118 ? -2.440 8.146 -1.808 1.00 94.69 118 ARG A C 1
ATOM 907 O O . ARG A 1 118 ? -3.312 8.026 -0.949 1.00 94.69 118 ARG A O 1
ATOM 914 N N . LEU A 1 119 ? -2.687 8.636 -3.029 1.00 91.88 119 LEU A N 1
ATOM 915 C CA . LEU A 1 119 ? -3.981 9.169 -3.479 1.00 91.88 119 LEU A CA 1
ATOM 916 C C . LEU A 1 119 ? -5.129 8.144 -3.507 1.00 91.88 119 LEU A C 1
ATOM 918 O O . LEU A 1 119 ? -6.283 8.520 -3.696 1.00 91.88 119 LEU A O 1
ATOM 922 N N . LEU A 1 120 ? -4.822 6.855 -3.362 1.00 92.50 120 LEU A N 1
ATOM 923 C CA . LEU A 1 120 ? -5.769 5.744 -3.481 1.00 92.50 120 LEU A CA 1
ATOM 924 C C . LEU A 1 120 ? -6.084 5.075 -2.138 1.00 92.50 120 LEU A C 1
ATOM 926 O O . LEU A 1 120 ? -6.908 4.157 -2.106 1.00 92.50 120 LEU A O 1
ATOM 930 N N . THR A 1 121 ? -5.432 5.529 -1.067 1.00 94.56 121 THR A N 1
ATOM 931 C CA . THR A 1 121 ? -5.612 5.000 0.288 1.00 94.56 121 THR A CA 1
ATOM 932 C C . THR A 1 121 ? -6.936 5.457 0.884 1.00 94.56 121 THR A C 1
ATOM 934 O O . THR A 1 121 ? -7.439 6.548 0.591 1.00 94.56 121 THR A O 1
ATOM 937 N N . HIS A 1 122 ? -7.509 4.626 1.748 1.00 93.56 122 HIS A N 1
ATOM 938 C CA . HIS A 1 122 ? -8.685 4.980 2.536 1.00 93.56 122 HIS A CA 1
ATOM 939 C C . HIS A 1 122 ? -8.379 6.160 3.457 1.00 93.56 122 HIS A C 1
ATOM 941 O O . HIS A 1 122 ? -9.165 7.106 3.500 1.00 93.56 122 HIS A O 1
ATOM 947 N N . ALA A 1 123 ? -7.193 6.158 4.072 1.00 91.25 123 ALA A N 1
ATOM 948 C CA . ALA A 1 123 ? -6.729 7.221 4.953 1.00 91.25 123 ALA A CA 1
ATOM 949 C C . ALA A 1 123 ? -6.787 8.605 4.285 1.00 91.25 123 ALA A C 1
ATOM 951 O O . ALA A 1 123 ? -7.406 9.523 4.823 1.00 91.25 123 ALA A O 1
ATOM 952 N N . LEU A 1 124 ? -6.235 8.756 3.073 1.00 90.75 124 LEU A N 1
ATOM 953 C CA . LEU A 1 124 ? -6.287 10.047 2.380 1.00 90.75 124 LEU A CA 1
ATOM 954 C C . LEU A 1 124 ? -7.701 10.412 1.913 1.00 90.75 124 LEU A C 1
ATOM 956 O O . LEU A 1 124 ? -8.052 11.586 1.830 1.00 90.75 124 LEU A O 1
ATOM 960 N N . ALA A 1 125 ? -8.528 9.413 1.617 1.00 90.00 125 ALA A N 1
ATOM 961 C CA . ALA A 1 125 ? -9.922 9.633 1.266 1.00 90.00 125 ALA A CA 1
ATOM 962 C C . ALA A 1 125 ? -10.819 9.961 2.477 1.00 90.00 125 ALA A C 1
ATOM 964 O O . ALA A 1 125 ? -12.024 10.129 2.284 1.00 90.00 125 ALA A O 1
ATOM 965 N N . GLY A 1 126 ? -10.272 10.016 3.700 1.00 89.12 126 GLY A N 1
ATOM 966 C CA . GLY A 1 126 ? -11.045 10.215 4.928 1.00 89.12 126 GLY A CA 1
ATOM 967 C C . GLY A 1 126 ? -12.023 9.072 5.206 1.00 89.12 126 GLY A C 1
ATOM 968 O O . GLY A 1 126 ? -13.086 9.299 5.778 1.00 89.12 126 GLY A O 1
ATOM 969 N N . ARG A 1 127 ? -11.706 7.861 4.733 1.00 89.62 127 ARG A N 1
ATOM 970 C CA . ARG A 1 127 ? -12.503 6.652 4.948 1.00 89.62 127 ARG A CA 1
ATOM 971 C C . ARG A 1 127 ? -11.773 5.714 5.893 1.00 89.62 127 ARG A C 1
ATOM 973 O O . ARG A 1 127 ? -10.553 5.585 5.817 1.00 89.62 127 ARG A O 1
ATOM 980 N N . ASP A 1 128 ? -12.539 4.999 6.700 1.00 89.69 128 ASP A N 1
ATOM 981 C CA . ASP A 1 128 ? -11.998 3.905 7.493 1.00 89.69 128 ASP A CA 1
ATOM 982 C C . ASP A 1 128 ? -11.699 2.687 6.619 1.00 89.69 128 ASP A C 1
ATOM 984 O O . ASP A 1 128 ? -12.302 2.466 5.559 1.00 89.69 128 ASP A O 1
ATOM 988 N N . LEU A 1 129 ? -10.761 1.874 7.095 1.00 89.94 129 LEU A N 1
ATOM 989 C CA . LEU A 1 129 ? -10.559 0.535 6.569 1.00 89.94 129 LEU A CA 1
ATOM 990 C C . LEU A 1 129 ? -11.797 -0.334 6.870 1.00 89.94 129 LEU A C 1
ATOM 992 O O . LEU A 1 129 ? -12.399 -0.199 7.942 1.00 89.94 129 LEU A O 1
ATOM 996 N N . PRO A 1 130 ? -12.192 -1.246 5.961 1.00 87.19 130 PRO A N 1
ATOM 997 C CA . PRO A 1 130 ? -13.211 -2.241 6.279 1.00 87.19 130 PRO A CA 1
ATOM 998 C C . PRO A 1 130 ? -12.831 -3.019 7.549 1.00 87.19 130 PRO A C 1
ATOM 1000 O O . PRO A 1 130 ? -11.669 -3.365 7.737 1.00 87.19 130 PRO A O 1
ATOM 1003 N N . HIS A 1 131 ? -13.795 -3.292 8.429 1.00 79.00 131 HIS A N 1
ATOM 1004 C CA . HIS A 1 131 ? -13.504 -3.966 9.702 1.00 79.00 131 HIS A CA 1
ATOM 1005 C C . HIS A 1 131 ? -13.079 -5.433 9.509 1.00 79.00 131 HIS A C 1
ATOM 1007 O O . HIS A 1 131 ? -12.197 -5.911 10.214 1.00 79.00 131 HIS A O 1
ATOM 1013 N N . ASP A 1 132 ? -13.636 -6.112 8.501 1.00 81.12 132 ASP A N 1
ATOM 1014 C CA . ASP A 1 132 ? -13.380 -7.530 8.211 1.00 81.12 132 ASP A CA 1
ATOM 1015 C C . ASP A 1 132 ? -12.476 -7.704 6.980 1.00 81.12 132 ASP A C 1
ATOM 1017 O O . ASP A 1 132 ? -12.818 -8.393 6.013 1.00 81.12 132 ASP A O 1
ATOM 1021 N N . ILE A 1 133 ? -11.324 -7.026 6.961 1.00 86.19 133 ILE A N 1
ATOM 1022 C CA . ILE A 1 133 ? -10.342 -7.220 5.887 1.00 86.19 133 ILE A CA 1
ATOM 1023 C C . ILE A 1 133 ? -9.774 -8.643 5.977 1.00 86.19 133 ILE A C 1
ATOM 1025 O O . ILE A 1 133 ? -8.893 -8.926 6.783 1.00 86.19 133 ILE A O 1
ATOM 1029 N N . ASP A 1 134 ? -10.215 -9.517 5.077 1.00 86.25 134 ASP A N 1
ATOM 1030 C CA . ASP A 1 134 ? -9.512 -10.760 4.765 1.00 86.25 134 ASP A CA 1
ATOM 1031 C C . ASP A 1 134 ? -8.619 -10.546 3.541 1.00 86.25 134 ASP A C 1
ATOM 1033 O O . ASP A 1 134 ? -9.132 -10.279 2.451 1.00 86.25 134 ASP A O 1
ATOM 1037 N N . LEU A 1 135 ? -7.296 -10.655 3.714 1.00 89.81 135 LEU A N 1
ATOM 1038 C CA . LEU A 1 135 ? -6.296 -10.621 2.635 1.00 89.81 135 LEU A CA 1
ATOM 1039 C C . LEU A 1 135 ? -5.789 -12.006 2.229 1.00 89.81 135 LEU A C 1
ATOM 1041 O O . LEU A 1 135 ? -5.000 -12.104 1.290 1.00 89.81 135 LEU A O 1
ATOM 1045 N N . SER A 1 136 ? -6.230 -13.052 2.921 1.00 83.44 136 SER A N 1
ATOM 1046 C CA . SER A 1 136 ? -5.693 -14.408 2.794 1.00 83.44 136 SER A CA 1
ATOM 1047 C C . SER A 1 136 ? -6.192 -15.101 1.530 1.00 83.44 136 SER A C 1
ATOM 1049 O O . SER A 1 136 ? -5.570 -16.036 1.037 1.00 83.44 136 SER A O 1
ATOM 1051 N N . THR A 1 137 ? -7.326 -14.649 1.003 1.00 74.81 137 THR A N 1
ATOM 1052 C CA . THR A 1 137 ? -7.972 -15.185 -0.196 1.00 74.81 137 THR A CA 1
ATOM 1053 C C . THR A 1 137 ? -7.710 -14.289 -1.400 1.00 74.81 137 THR A C 1
ATOM 1055 O O . THR A 1 137 ? -7.583 -13.074 -1.264 1.00 74.81 137 THR A O 1
ATOM 1058 N N . GLU A 1 138 ? -7.648 -14.838 -2.610 1.00 63.59 138 GLU A N 1
ATOM 1059 C CA . GLU A 1 138 ? -7.590 -14.010 -3.822 1.00 63.59 138 GLU A CA 1
ATOM 1060 C C . GLU A 1 138 ? -8.844 -13.129 -3.944 1.00 63.59 138 GLU A C 1
ATOM 1062 O O . GLU A 1 138 ? -9.918 -13.490 -3.463 1.00 63.59 138 GLU A O 1
ATOM 1067 N N . VAL A 1 139 ? -8.736 -11.963 -4.592 1.00 59.66 139 VAL A N 1
ATOM 1068 C CA . VAL A 1 139 ? -9.930 -11.163 -4.911 1.00 59.66 139 VAL A CA 1
ATOM 1069 C C . VAL A 1 139 ? -10.755 -11.946 -5.945 1.00 59.66 139 VAL A C 1
ATOM 1071 O O . VAL A 1 139 ? -10.238 -12.205 -7.037 1.00 59.66 139 VAL A O 1
ATOM 1074 N N . PRO A 1 140 ? -12.022 -12.319 -5.668 1.00 51.38 140 PRO A N 1
ATOM 1075 C CA . PRO A 1 140 ? -12.848 -13.009 -6.651 1.00 51.38 140 PRO A CA 1
ATOM 1076 C C . PRO A 1 140 ? -13.032 -12.105 -7.871 1.00 51.38 140 PRO A C 1
ATOM 1078 O O . PRO A 1 140 ? -13.625 -11.033 -7.771 1.00 51.38 140 PRO A O 1
ATOM 1081 N N . SER A 1 141 ? -12.529 -12.526 -9.032 1.00 46.62 141 SER A N 1
ATOM 1082 C CA . SER A 1 141 ? -12.516 -11.669 -10.226 1.00 46.62 141 SER A CA 1
ATOM 1083 C C . SER A 1 141 ? -13.903 -11.438 -10.845 1.00 46.62 141 SER A C 1
ATOM 1085 O O . SER A 1 141 ? -14.036 -10.555 -11.681 1.00 46.62 141 SER A O 1
ATOM 1087 N N . HIS A 1 142 ? -14.962 -12.141 -10.423 1.00 45.00 142 HIS A N 1
ATOM 1088 C CA . HIS A 1 142 ? -16.331 -11.878 -10.878 1.00 45.00 142 HIS A CA 1
ATOM 1089 C C . HIS A 1 142 ? -17.383 -12.309 -9.841 1.00 45.00 142 HIS A C 1
ATOM 1091 O O . HIS A 1 142 ? -17.635 -13.499 -9.668 1.00 45.00 142 HIS A O 1
ATOM 1097 N N . ARG A 1 143 ? -18.100 -11.350 -9.239 1.00 45.91 143 ARG A N 1
ATOM 1098 C CA . ARG A 1 143 ? -19.467 -11.581 -8.732 1.00 45.91 143 ARG A CA 1
ATOM 1099 C C . ARG A 1 143 ? -20.461 -10.748 -9.530 1.00 45.91 143 ARG A C 1
ATOM 1101 O O . ARG A 1 143 ? -21.148 -9.876 -9.015 1.00 45.91 143 ARG A O 1
ATOM 1108 N N . LEU A 1 144 ? -20.560 -11.063 -10.818 1.00 46.44 144 LEU A N 1
ATOM 1109 C CA . LEU A 1 144 ? -21.727 -10.731 -11.628 1.00 46.44 144 LEU A CA 1
ATOM 1110 C C . LEU A 1 144 ? -22.863 -11.686 -11.212 1.00 46.44 144 LEU A C 1
ATOM 1112 O O . LEU A 1 144 ? -23.160 -12.659 -11.892 1.00 46.44 144 LEU A O 1
ATOM 1116 N N . ARG A 1 145 ? -23.482 -11.436 -10.054 1.00 49.25 145 ARG A N 1
ATOM 1117 C CA . ARG A 1 145 ? -24.839 -11.919 -9.769 1.00 49.25 145 ARG A CA 1
ATOM 1118 C C . ARG A 1 145 ? -25.770 -10.715 -9.781 1.00 49.25 145 ARG A C 1
ATOM 1120 O O . ARG A 1 145 ? -26.024 -10.098 -8.755 1.00 49.25 145 ARG A O 1
ATOM 1127 N N . ARG A 1 146 ? -26.290 -10.395 -10.968 1.00 49.81 146 ARG A N 1
ATOM 1128 C CA . ARG A 1 146 ? -27.656 -9.871 -11.061 1.00 49.81 146 ARG A CA 1
ATOM 1129 C C . ARG A 1 146 ? -28.590 -11.043 -10.758 1.00 49.81 146 ARG A C 1
ATOM 1131 O O . ARG A 1 146 ? -29.071 -11.694 -11.678 1.00 49.81 146 ARG A O 1
ATOM 1138 N N . ASP A 1 147 ? -28.807 -11.326 -9.479 1.00 49.59 147 ASP A N 1
ATOM 1139 C CA . ASP A 1 147 ? -30.066 -11.939 -9.054 1.00 49.59 147 ASP A CA 1
ATOM 1140 C C . ASP A 1 147 ? -31.096 -10.808 -9.035 1.00 49.59 147 ASP A C 1
ATOM 1142 O O . ASP A 1 147 ? -31.333 -10.193 -8.008 1.00 49.59 147 ASP A O 1
ATOM 1146 N N . ASP A 1 148 ? -31.616 -10.468 -10.213 1.00 47.91 148 ASP A N 1
ATOM 1147 C CA . ASP A 1 148 ? -32.848 -9.691 -10.350 1.00 47.91 148 ASP A CA 1
ATOM 1148 C C . ASP A 1 148 ? -33.456 -9.961 -11.732 1.00 47.91 148 ASP A C 1
ATOM 1150 O O . ASP A 1 148 ? -33.402 -9.170 -12.674 1.00 47.91 148 ASP A O 1
ATOM 1154 N N . ARG A 1 149 ? -34.058 -11.144 -11.857 1.00 52.59 149 ARG A N 1
ATOM 1155 C CA . ARG A 1 149 ? -35.376 -11.228 -12.483 1.00 52.59 149 ARG A CA 1
ATOM 1156 C C . ARG A 1 149 ? -36.348 -11.738 -11.440 1.00 52.59 149 ARG A C 1
ATOM 1158 O O . ARG A 1 149 ? -36.599 -12.930 -11.294 1.00 52.59 149 ARG A O 1
ATOM 1165 N N . VAL A 1 150 ? -36.828 -10.759 -10.683 1.00 55.62 150 VAL A N 1
ATOM 1166 C CA . VAL A 1 150 ? -38.230 -10.581 -10.314 1.00 55.62 150 VAL A CA 1
ATOM 1167 C C . VAL A 1 150 ? -39.144 -11.525 -11.096 1.00 55.62 150 VAL A C 1
ATOM 1169 O O . VAL A 1 150 ? -39.182 -11.515 -12.327 1.00 55.62 150 VAL A O 1
ATOM 1172 N N . ARG A 1 151 ? -39.858 -12.336 -10.314 1.00 57.38 151 ARG A N 1
ATOM 1173 C CA . ARG A 1 151 ? -41.074 -13.056 -10.683 1.00 57.38 151 ARG A CA 1
ATOM 1174 C C . ARG A 1 151 ? -41.918 -12.214 -11.633 1.00 57.38 151 ARG A C 1
ATOM 1176 O O . ARG A 1 151 ? -42.345 -11.131 -11.245 1.00 57.38 151 ARG A O 1
ATOM 1183 N N . ASP A 1 152 ? -42.250 -12.759 -12.791 1.00 52.16 152 ASP A N 1
ATOM 1184 C CA . ASP A 1 152 ? -43.488 -12.370 -13.445 1.00 52.16 152 ASP A CA 1
ATOM 1185 C C . ASP A 1 152 ? -44.215 -13.625 -13.930 1.00 52.16 152 ASP A C 1
ATOM 1187 O O . ASP A 1 152 ? -43.660 -14.405 -14.700 1.00 52.16 152 ASP A O 1
ATOM 1191 N N . ARG A 1 153 ? -45.404 -13.783 -13.339 1.00 52.16 153 ARG A N 1
ATOM 1192 C CA . ARG A 1 153 ? -46.576 -14.606 -13.675 1.00 52.16 153 ARG A CA 1
ATOM 1193 C C . ARG A 1 153 ? -46.408 -16.029 -14.199 1.00 52.16 153 ARG A C 1
ATOM 1195 O O . ARG A 1 153 ? -46.053 -16.217 -15.379 1.00 52.16 153 ARG A O 1
#

Radius of gyration: 33.26 Å; chains: 1; bounding box: 108×101×35 Å

Sequence (153 aa):
MPRGGLFRHQQIASQPPRGTHSLPEEGHPMQSPSLQFTAMLTAMLTARQKPAPWTGHGDAAVRIGERGLERGRPLPEQRPDADPVALVLIHPDTETALTGTLHCARTRIHGAWTEPYRLLTHALAGRDLPHDIDLSTEVPSHRLRRDDRVRDR